Protein AF-A0A7W0UU82-F1 (afdb_monomer_lite)

Radius of gyration: 19.71 Å; chains: 1; bounding box: 52×25×55 Å

pLDDT: mean 92.22, std 6.66, range [54.53, 97.75]

Secondary structure (DSSP, 8-state):
--HHHHHHHHHHHHHHHHHHHHHTTSPPP-----S-----HHHHHHHTB--TTS-HHHHHHHHHHT--TTS--SEEEETTEEEE---HHHHHHHHHHHHHTTS--

Sequence (105 aa):
LSLDIVSQERLLALFGDVVDLAATGEPLPRIHQGEGRYVTREEFEGLRRVRSGDPPELTERRMRAFWYPPHDGATIEVAGRSLTLVDRRLLEQAAAANRDAGIFP

Structure (mmCIF, N/CA/C/O backbone):
data_AF-A0A7W0UU82-F1
#
_entry.id   AF-A0A7W0UU82-F1
#
loop_
_atom_site.group_PDB
_atom_site.id
_atom_site.type_symbol
_atom_site.label_atom_id
_atom_site.label_alt_id
_atom_site.label_comp_id
_atom_site.label_asym_id
_atom_site.label_entity_id
_atom_site.label_seq_id
_atom_site.pdbx_PDB_ins_code
_atom_site.Cartn_x
_atom_site.Cartn_y
_atom_site.Cartn_z
_atom_site.occupancy
_atom_site.B_iso_or_equiv
_atom_site.auth_seq_id
_atom_site.auth_comp_id
_atom_site.auth_asym_id
_atom_site.auth_atom_id
_atom_site.pdbx_PDB_model_num
ATOM 1 N N . LEU A 1 1 ? -11.714 3.317 -8.025 1.00 57.88 1 LEU A N 1
ATOM 2 C CA . LEU A 1 1 ? -10.869 2.111 -8.179 1.00 57.88 1 LEU A CA 1
ATOM 3 C C . LEU A 1 1 ? -9.703 2.181 -7.201 1.00 57.88 1 LEU A C 1
ATOM 5 O O . LEU A 1 1 ? -9.304 3.291 -6.857 1.00 57.88 1 LEU A O 1
ATOM 9 N N . SER A 1 2 ? -9.211 1.035 -6.715 1.00 78.50 2 SER A N 1
ATOM 10 C CA . SER A 1 2 ? -8.034 0.989 -5.837 1.00 78.50 2 SER A CA 1
ATOM 11 C C . SER A 1 2 ? -6.790 1.482 -6.583 1.00 78.50 2 SER A C 1
ATOM 13 O O . SER A 1 2 ? -6.704 1.366 -7.807 1.00 78.50 2 SER A O 1
ATOM 15 N N . LEU A 1 3 ? -5.827 2.048 -5.849 1.00 86.00 3 LEU A N 1
ATOM 16 C CA . LEU A 1 3 ? -4.565 2.508 -6.435 1.00 86.00 3 LEU A CA 1
ATOM 17 C C . LEU A 1 3 ? -3.805 1.360 -7.115 1.00 86.00 3 LEU A C 1
ATOM 19 O O . LEU A 1 3 ? -3.229 1.576 -8.173 1.00 86.00 3 LEU A O 1
ATOM 23 N N . ASP A 1 4 ? -3.857 0.161 -6.530 1.00 87.31 4 ASP A N 1
ATOM 24 C CA . ASP A 1 4 ? -3.249 -1.059 -7.067 1.00 87.31 4 ASP A CA 1
ATOM 25 C C . ASP A 1 4 ? -3.718 -1.332 -8.504 1.00 87.31 4 ASP A C 1
ATOM 27 O O . ASP A 1 4 ? -2.903 -1.290 -9.422 1.00 87.31 4 ASP A O 1
ATOM 31 N N . ILE A 1 5 ? -5.033 -1.444 -8.733 1.00 85.75 5 ILE A N 1
ATOM 32 C CA . ILE A 1 5 ? -5.601 -1.714 -10.067 1.00 85.75 5 ILE A CA 1
ATOM 33 C C . ILE A 1 5 ? -5.173 -0.646 -11.082 1.00 85.75 5 ILE A C 1
ATOM 35 O O . ILE A 1 5 ? -4.686 -0.970 -12.161 1.00 85.75 5 ILE A O 1
ATOM 39 N N . VAL A 1 6 ? -5.291 0.636 -10.718 1.00 89.44 6 VAL A N 1
ATOM 40 C CA . VAL A 1 6 ? -4.904 1.746 -11.609 1.00 89.44 6 VAL A CA 1
ATOM 41 C C . VAL A 1 6 ? -3.402 1.726 -11.912 1.00 89.44 6 VAL A C 1
ATOM 43 O O . VAL A 1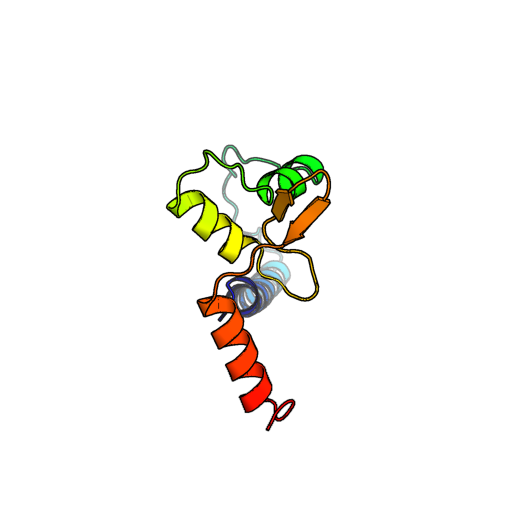 6 ? -2.974 2.100 -13.004 1.00 89.44 6 VAL A O 1
ATOM 46 N N . SER A 1 7 ? -2.580 1.315 -10.946 1.00 93.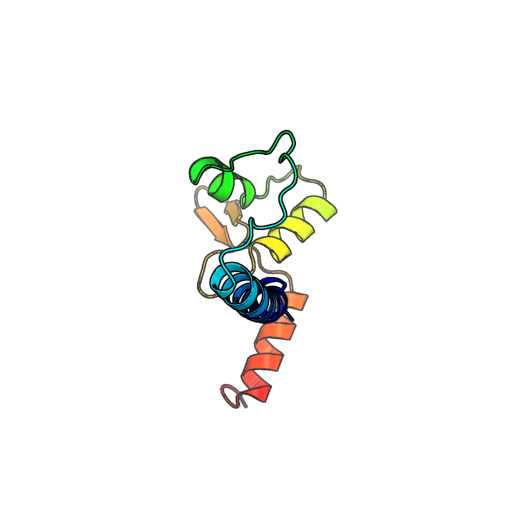88 7 SER A N 1
ATOM 47 C CA . SER A 1 7 ? -1.132 1.237 -11.122 1.00 93.88 7 SER A CA 1
ATOM 48 C C . SER A 1 7 ? -0.706 0.047 -11.981 1.00 93.88 7 SER A C 1
ATOM 50 O O . SER A 1 7 ? 0.221 0.201 -12.771 1.00 93.88 7 SER A O 1
ATOM 52 N N . GLN A 1 8 ? -1.399 -1.093 -11.901 1.00 94.50 8 GLN A N 1
ATOM 53 C CA . GLN A 1 8 ? -1.062 -2.301 -12.661 1.00 94.50 8 GLN A CA 1
ATOM 54 C C . GLN A 1 8 ? -1.119 -2.074 -14.175 1.00 94.50 8 GLN A C 1
ATOM 56 O O . GLN A 1 8 ? -0.187 -2.457 -14.879 1.00 94.50 8 GLN A O 1
ATOM 61 N N . GLU A 1 9 ? -2.146 -1.382 -14.673 1.00 94.19 9 GLU A N 1
ATOM 62 C CA . GLU A 1 9 ? -2.255 -1.046 -16.101 1.00 94.19 9 GLU A CA 1
ATOM 63 C C . GLU A 1 9 ? -1.063 -0.205 -16.580 1.00 94.19 9 GLU A C 1
ATOM 65 O O . GLU A 1 9 ? -0.468 -0.476 -17.623 1.00 94.19 9 GLU A O 1
ATOM 70 N N . ARG A 1 10 ? -0.667 0.795 -15.783 1.00 95.75 10 ARG A N 1
ATOM 71 C CA . ARG A 1 10 ? 0.473 1.668 -16.098 1.00 95.75 10 ARG A CA 1
ATOM 72 C C . ARG A 1 10 ? 1.803 0.929 -16.027 1.00 95.75 10 ARG A C 1
ATOM 74 O O . ARG A 1 10 ? 2.675 1.178 -16.853 1.00 95.75 10 ARG A O 1
ATOM 81 N N . LEU A 1 11 ? 1.962 0.041 -15.046 1.00 96.88 11 LEU A N 1
ATOM 82 C CA . LEU A 1 11 ? 3.161 -0.780 -14.895 1.00 96.88 11 LEU A CA 1
ATOM 83 C C . LEU A 1 11 ? 3.332 -1.734 -16.079 1.00 96.88 11 LEU A C 1
ATOM 85 O O . LEU A 1 11 ? 4.447 -1.878 -16.569 1.00 96.88 11 LEU A O 1
ATOM 89 N N . LEU A 1 12 ? 2.244 -2.339 -16.564 1.00 97.50 12 LEU A N 1
ATOM 90 C CA . LEU A 1 12 ? 2.283 -3.216 -17.733 1.00 97.50 12 LEU A CA 1
ATOM 91 C C . LEU A 1 12 ? 2.665 -2.455 -19.008 1.00 97.50 12 LEU A C 1
ATOM 93 O O . LEU A 1 12 ? 3.512 -2.925 -19.763 1.00 97.50 12 LEU A O 1
ATOM 97 N N . ALA A 1 13 ? 2.074 -1.278 -19.226 1.00 97.12 13 ALA A N 1
ATOM 98 C CA . ALA A 1 13 ? 2.426 -0.432 -20.364 1.00 97.12 13 ALA A CA 1
ATOM 99 C C . ALA A 1 13 ? 3.914 -0.046 -20.327 1.00 97.12 13 ALA A C 1
ATOM 101 O O . ALA A 1 13 ? 4.644 -0.298 -21.282 1.00 97.12 13 ALA A O 1
ATOM 102 N N . LEU A 1 14 ? 4.385 0.457 -19.179 1.00 96.25 14 LEU A N 1
A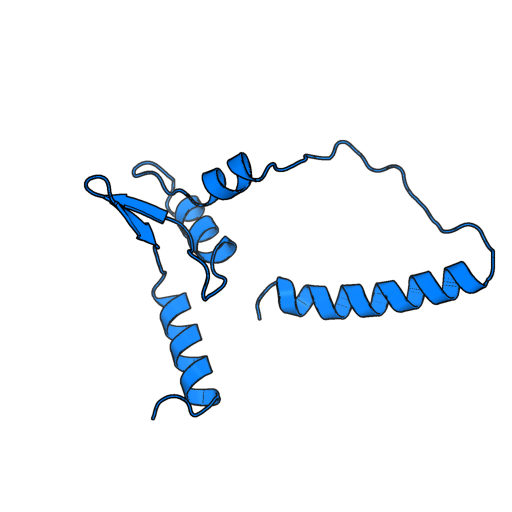TOM 103 C CA . LEU A 1 14 ? 5.785 0.835 -18.994 1.00 96.25 14 LEU A CA 1
ATOM 104 C C . LEU A 1 14 ? 6.739 -0.353 -19.178 1.00 96.25 14 LEU A C 1
ATOM 106 O O . LEU A 1 14 ? 7.833 -0.188 -19.710 1.00 96.25 14 LEU A O 1
ATOM 110 N N . PHE A 1 15 ? 6.346 -1.547 -18.735 1.00 97.19 15 PHE A N 1
ATOM 111 C CA . PHE A 1 15 ? 7.134 -2.756 -18.946 1.00 97.19 15 PHE A CA 1
ATOM 112 C C . PHE A 1 15 ? 7.348 -3.036 -20.439 1.00 97.19 15 PHE A C 1
ATOM 114 O O . PHE A 1 15 ? 8.483 -3.294 -20.833 1.00 97.19 15 PHE A O 1
ATOM 121 N N . GLY A 1 16 ? 6.294 -2.941 -21.257 1.00 97.75 16 GLY A N 1
ATOM 122 C CA . GLY A 1 16 ? 6.394 -3.095 -22.711 1.00 97.75 16 GLY A CA 1
ATOM 123 C C . GLY A 1 16 ? 7.377 -2.098 -23.323 1.00 97.75 16 GLY A C 1
ATOM 124 O O . GLY A 1 16 ? 8.347 -2.509 -23.957 1.00 97.75 16 GLY A O 1
ATOM 125 N N . ASP A 1 17 ? 7.198 -0.811 -23.017 1.00 95.94 17 ASP A N 1
ATOM 126 C CA . ASP A 1 17 ? 8.063 0.266 -23.516 1.00 95.94 17 ASP A CA 1
ATOM 127 C C . ASP A 1 17 ? 9.545 0.032 -23.166 1.00 95.94 17 ASP A C 1
ATOM 129 O O . ASP A 1 17 ? 10.445 0.250 -23.981 1.00 95.94 17 ASP A O 1
ATOM 133 N N . VAL A 1 18 ? 9.820 -0.426 -21.939 1.00 95.81 18 VAL A N 1
ATOM 134 C CA . VAL A 1 18 ? 11.187 -0.686 -21.467 1.00 95.81 18 VAL A CA 1
ATOM 135 C C . VAL A 1 18 ? 11.792 -1.923 -22.129 1.00 95.81 18 VAL A C 1
ATOM 137 O O . VAL A 1 18 ? 12.985 -1.912 -22.436 1.00 95.81 18 VAL A O 1
ATOM 140 N N . VAL A 1 19 ? 11.007 -2.980 -22.358 1.00 97.31 19 VAL A N 1
ATOM 141 C CA . VAL A 1 19 ? 11.473 -4.186 -23.061 1.00 97.31 19 VAL A CA 1
ATOM 142 C C . VAL A 1 19 ? 11.820 -3.864 -24.511 1.00 97.31 19 VAL A C 1
ATOM 144 O O . VAL A 1 19 ? 12.897 -4.251 -24.966 1.00 97.31 19 VAL A O 1
ATOM 147 N N . ASP A 1 20 ? 10.970 -3.107 -25.205 1.00 97.19 20 ASP A N 1
ATOM 148 C CA . ASP A 1 20 ? 11.220 -2.682 -26.584 1.00 97.19 20 ASP A CA 1
ATOM 149 C C . ASP A 1 20 ? 12.481 -1.818 -26.677 1.00 97.19 20 ASP A C 1
ATOM 151 O O . ASP A 1 20 ? 13.327 -2.031 -27.549 1.00 97.19 20 ASP A O 1
ATOM 155 N N . LEU A 1 21 ? 12.671 -0.892 -25.730 1.00 96.25 21 LEU A N 1
ATOM 156 C CA . LEU A 1 21 ? 13.881 -0.077 -25.675 1.00 96.25 21 LEU A CA 1
ATOM 157 C C . LEU A 1 21 ? 15.126 -0.928 -25.388 1.00 96.25 21 LEU A C 1
ATOM 159 O O . LEU A 1 21 ? 16.157 -0.749 -26.035 1.00 96.25 21 LEU A O 1
ATOM 163 N N . ALA A 1 22 ? 15.041 -1.881 -24.460 1.00 96.56 22 ALA A N 1
ATOM 164 C CA . ALA A 1 22 ? 16.148 -2.778 -24.140 1.00 96.56 22 ALA A CA 1
ATOM 165 C C . ALA A 1 22 ? 16.534 -3.675 -25.328 1.00 96.56 22 ALA A C 1
ATOM 167 O O . ALA A 1 22 ? 17.717 -3.954 -25.527 1.00 96.56 22 ALA A O 1
ATOM 168 N N . ALA A 1 23 ? 15.561 -4.087 -26.146 1.00 97.50 23 ALA A N 1
ATOM 169 C CA . ALA A 1 23 ? 15.788 -4.907 -27.334 1.00 97.50 23 ALA A CA 1
ATOM 170 C C . ALA A 1 23 ? 16.615 -4.195 -28.419 1.00 97.50 23 ALA A C 1
ATOM 172 O O . ALA A 1 23 ? 17.215 -4.862 -29.262 1.00 97.50 23 ALA A O 1
ATOM 173 N N . THR A 1 24 ? 16.702 -2.861 -28.385 1.00 97.19 24 THR A N 1
ATOM 174 C CA . THR A 1 24 ? 17.564 -2.095 -29.302 1.00 97.19 24 THR A CA 1
ATOM 175 C C . THR A 1 24 ? 19.057 -2.275 -29.008 1.00 97.19 24 THR A C 1
ATOM 177 O O . THR A 1 24 ? 19.885 -2.023 -29.879 1.00 97.19 24 THR A O 1
ATOM 180 N N . GLY A 1 25 ? 19.413 -2.713 -27.793 1.00 95.88 25 GLY A N 1
ATOM 181 C CA . GLY A 1 25 ? 20.796 -2.792 -27.316 1.00 95.88 25 GLY A CA 1
ATOM 182 C C . GLY A 1 25 ? 21.386 -1.450 -26.866 1.00 95.88 25 GLY A C 1
ATOM 183 O O . GLY A 1 25 ? 22.511 -1.427 -26.364 1.00 95.88 25 GLY A O 1
ATOM 184 N N . GLU A 1 26 ? 20.640 -0.349 -26.997 1.00 95.25 26 GLU A N 1
ATOM 185 C CA . GLU A 1 26 ? 21.062 0.968 -26.527 1.00 95.25 26 GLU A CA 1
ATOM 186 C C . GLU A 1 26 ? 20.984 1.079 -24.990 1.00 95.25 26 GLU A C 1
ATOM 188 O O . GLU A 1 26 ? 20.148 0.437 -24.340 1.00 95.25 26 GLU A O 1
ATOM 193 N N . PRO A 1 27 ? 21.830 1.910 -24.356 1.00 94.38 27 PRO A N 1
ATOM 194 C CA . PRO A 1 27 ? 21.764 2.142 -22.919 1.00 94.38 27 PRO A CA 1
ATOM 195 C C . PRO A 1 27 ? 20.414 2.726 -22.474 1.00 94.38 27 PRO A C 1
ATOM 197 O O . PRO A 1 27 ? 19.991 3.782 -22.939 1.00 94.38 27 PRO A O 1
ATOM 200 N N . LEU A 1 28 ? 19.777 2.091 -21.484 1.00 94.44 28 LEU A N 1
ATOM 201 C CA . LEU A 1 28 ? 18.523 2.594 -20.916 1.00 94.44 28 LEU A CA 1
ATOM 202 C C . LEU A 1 28 ? 18.713 3.943 -20.189 1.00 94.44 28 LEU A C 1
ATOM 204 O O . LEU A 1 28 ? 19.675 4.088 -19.411 1.00 94.44 28 LEU A O 1
ATOM 208 N N . PRO A 1 29 ? 17.778 4.902 -20.366 1.00 92.06 29 PRO A N 1
ATOM 209 C CA . PRO A 1 29 ? 17.792 6.172 -19.657 1.00 92.06 29 PRO A CA 1
ATOM 210 C C . PRO A 1 29 ? 17.623 5.928 -18.158 1.00 92.06 29 PRO A C 1
ATOM 212 O O . PRO A 1 29 ? 16.759 5.170 -17.718 1.00 92.06 29 PRO A O 1
ATOM 215 N N . ARG A 1 30 ? 18.466 6.575 -17.354 1.00 92.44 30 ARG A N 1
ATOM 216 C CA . ARG A 1 30 ? 18.469 6.425 -15.898 1.00 92.44 30 ARG A CA 1
ATOM 217 C C . ARG A 1 30 ? 18.779 7.751 -15.224 1.00 92.44 30 ARG A C 1
ATOM 219 O O . ARG A 1 30 ? 19.571 8.540 -15.732 1.00 92.44 30 ARG A O 1
ATOM 226 N N . ILE A 1 31 ? 18.196 7.948 -14.050 1.00 94.00 31 ILE A N 1
ATOM 227 C CA . ILE A 1 31 ? 18.520 9.050 -13.145 1.00 94.00 31 ILE A CA 1
ATOM 228 C C . ILE A 1 31 ? 18.953 8.473 -11.801 1.00 94.00 31 ILE A C 1
ATOM 230 O O . ILE A 1 31 ? 18.531 7.379 -11.421 1.00 94.00 31 ILE A O 1
ATOM 234 N N . HIS A 1 32 ? 19.808 9.199 -11.086 1.00 93.19 32 HIS A N 1
ATOM 235 C CA . HIS A 1 32 ? 20.197 8.817 -9.734 1.00 93.19 32 HIS A CA 1
ATOM 236 C C . HIS A 1 32 ? 18.960 8.829 -8.822 1.00 93.19 32 HIS A C 1
ATOM 238 O O . HIS A 1 32 ? 18.246 9.832 -8.766 1.00 93.19 32 HIS A O 1
ATOM 244 N N . GLN A 1 33 ? 18.700 7.731 -8.107 1.00 90.38 33 GLN A N 1
ATOM 245 C CA . GLN A 1 33 ? 17.651 7.717 -7.086 1.00 90.38 33 GLN A CA 1
ATOM 246 C C . GLN A 1 33 ? 18.149 8.477 -5.852 1.00 90.38 33 GLN A C 1
ATOM 248 O O . GLN A 1 33 ? 19.261 8.238 -5.392 1.00 90.38 33 GLN A O 1
ATOM 253 N N . GLY A 1 34 ? 17.362 9.427 -5.345 1.00 92.38 34 GLY A N 1
ATOM 254 C CA . GLY A 1 34 ? 17.691 10.160 -4.118 1.00 92.38 34 GLY A CA 1
ATOM 255 C C . GLY A 1 34 ? 17.627 9.279 -2.867 1.00 92.38 34 GLY A C 1
ATOM 256 O O . GLY A 1 34 ? 17.551 8.054 -2.950 1.00 92.38 34 GLY A O 1
ATOM 257 N N . GLU A 1 35 ? 17.616 9.904 -1.691 1.00 92.06 35 GLU A N 1
ATOM 258 C CA . GLU A 1 35 ? 17.402 9.169 -0.443 1.00 92.06 35 GLU A CA 1
ATOM 259 C C . GLU A 1 35 ? 16.011 8.522 -0.444 1.00 92.06 35 GLU A C 1
ATOM 261 O O . GLU A 1 35 ? 14.976 9.189 -0.398 1.00 92.06 35 GLU A O 1
ATOM 266 N N . GLY A 1 36 ? 15.994 7.196 -0.552 1.00 89.88 36 GLY A N 1
ATOM 267 C CA . GLY A 1 36 ? 14.803 6.379 -0.379 1.00 89.88 36 GLY A CA 1
ATOM 268 C C . GLY A 1 36 ? 14.662 5.910 1.064 1.00 89.88 36 GLY A C 1
ATOM 269 O O . GLY A 1 36 ? 15.600 5.966 1.859 1.00 89.88 36 GLY A O 1
ATOM 270 N N . ARG A 1 37 ? 13.485 5.381 1.399 1.00 93.81 37 ARG A N 1
ATOM 271 C CA . ARG A 1 37 ? 13.254 4.710 2.680 1.00 93.81 37 ARG A CA 1
ATOM 272 C C . ARG A 1 37 ? 12.782 3.289 2.439 1.00 93.81 37 ARG A C 1
ATOM 274 O O . ARG A 1 37 ? 11.758 3.079 1.793 1.00 93.81 37 ARG A O 1
ATOM 281 N N . TYR A 1 38 ? 13.502 2.328 3.001 1.00 93.31 38 TYR A N 1
ATOM 282 C CA . TYR A 1 38 ? 13.026 0.956 3.087 1.00 93.31 38 TYR A CA 1
ATOM 283 C C . TYR A 1 38 ? 11.997 0.834 4.216 1.00 93.31 38 TYR A C 1
ATOM 285 O O . TYR A 1 38 ? 12.183 1.414 5.284 1.00 93.31 38 TYR A O 1
ATOM 293 N N . VAL A 1 39 ? 10.912 0.097 3.972 1.00 94.81 39 VAL A N 1
ATOM 294 C CA . VAL A 1 39 ? 9.900 -0.219 4.987 1.00 94.81 39 VAL A CA 1
ATOM 295 C C . VAL A 1 39 ? 9.956 -1.713 5.245 1.00 94.81 39 VAL A C 1
ATOM 297 O O . VAL A 1 39 ? 9.617 -2.516 4.379 1.00 94.81 39 VAL A O 1
ATOM 300 N N . THR A 1 40 ? 10.409 -2.087 6.434 1.00 97.38 40 THR A N 1
ATOM 301 C CA . THR A 1 40 ? 10.433 -3.479 6.879 1.00 97.38 40 THR A CA 1
ATOM 302 C C . THR A 1 40 ? 9.016 -4.011 7.079 1.00 97.38 40 THR A C 1
ATOM 304 O O . THR A 1 40 ? 8.052 -3.261 7.253 1.00 97.38 40 THR A O 1
ATOM 307 N N . ARG A 1 41 ? 8.886 -5.340 7.124 1.00 94.38 41 ARG A N 1
ATOM 308 C CA . ARG A 1 41 ? 7.614 -5.991 7.452 1.00 94.38 41 ARG A CA 1
ATOM 309 C C . ARG A 1 41 ? 7.079 -5.559 8.819 1.00 94.38 41 ARG A C 1
ATOM 311 O O . ARG A 1 41 ? 5.888 -5.311 8.952 1.00 94.38 41 ARG A O 1
ATOM 318 N N . GLU A 1 42 ? 7.947 -5.467 9.823 1.00 95.88 42 GLU A N 1
ATOM 319 C CA . GLU A 1 42 ? 7.554 -5.058 11.174 1.00 95.88 42 GLU A CA 1
ATOM 320 C C . GLU A 1 42 ? 7.025 -3.619 11.198 1.00 95.88 42 GLU A C 1
ATOM 322 O O . GLU A 1 42 ? 5.973 -3.359 11.785 1.00 95.88 42 GLU A O 1
ATOM 327 N N . GLU A 1 43 ? 7.698 -2.697 10.503 1.00 96.19 43 GLU A N 1
ATOM 328 C CA . GLU A 1 43 ? 7.208 -1.327 10.348 1.00 96.19 43 GLU A CA 1
ATOM 329 C C . GLU A 1 43 ? 5.869 -1.293 9.612 1.00 96.19 43 GLU A C 1
ATOM 331 O O . GLU A 1 43 ? 4.959 -0.596 10.053 1.00 96.19 43 GLU A O 1
ATOM 336 N N . PHE A 1 44 ? 5.726 -2.054 8.523 1.00 94.25 44 PHE A N 1
ATOM 337 C CA . PHE A 1 44 ? 4.486 -2.123 7.751 1.00 94.25 44 PHE A CA 1
ATOM 338 C C . PHE A 1 44 ? 3.299 -2.587 8.605 1.00 94.25 44 PHE A C 1
ATOM 340 O O . PHE A 1 44 ? 2.272 -1.910 8.645 1.00 94.25 44 PHE A O 1
ATOM 347 N N . GLU A 1 45 ? 3.454 -3.678 9.358 1.00 92.44 45 GLU A N 1
ATOM 348 C CA . GLU A 1 45 ? 2.422 -4.141 10.296 1.00 92.44 45 GLU A CA 1
ATOM 349 C C . GLU A 1 45 ? 2.173 -3.119 11.414 1.00 92.44 45 GLU A C 1
ATOM 351 O O . GLU A 1 45 ? 1.046 -2.940 11.873 1.00 92.44 45 GLU A O 1
ATOM 356 N N . GLY A 1 46 ? 3.209 -2.395 11.843 1.00 94.75 46 GLY A N 1
ATOM 357 C CA . GLY A 1 46 ? 3.079 -1.302 12.801 1.00 94.75 46 GLY A CA 1
ATOM 358 C C . GLY A 1 46 ? 2.249 -0.127 12.284 1.00 94.75 46 GLY A C 1
ATOM 359 O O . GLY A 1 46 ? 1.489 0.460 13.055 1.00 94.75 46 GLY A O 1
ATOM 360 N N . LEU A 1 47 ? 2.348 0.192 10.992 1.00 95.12 47 LEU A N 1
ATOM 361 C CA . LEU A 1 47 ? 1.628 1.298 10.353 1.00 95.12 47 LEU A CA 1
ATOM 362 C C . LEU A 1 47 ? 0.108 1.090 10.313 1.00 95.12 47 LEU A C 1
ATOM 364 O O . LEU A 1 47 ? -0.630 2.077 10.253 1.00 95.12 47 LEU A O 1
ATOM 368 N N . ARG A 1 48 ? -0.365 -0.162 10.368 1.00 95.12 48 ARG A N 1
ATOM 369 C CA . ARG A 1 48 ? -1.801 -0.481 10.369 1.00 95.12 48 ARG A CA 1
ATOM 370 C C . ARG A 1 48 ?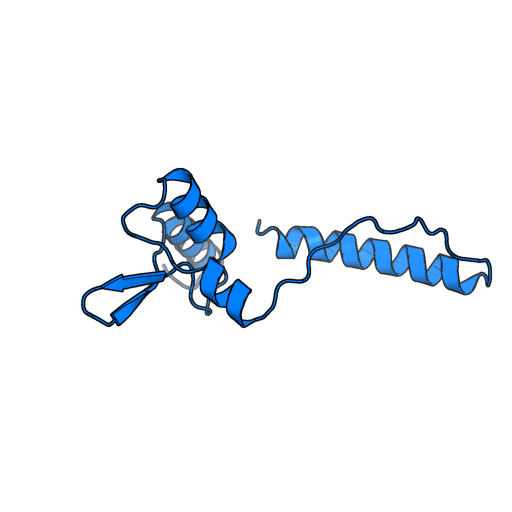 -2.473 -0.184 11.714 1.00 95.12 48 ARG A C 1
ATOM 372 O O . ARG A 1 48 ? -3.688 -0.003 11.764 1.00 95.12 48 ARG A O 1
ATOM 379 N N . ARG A 1 49 ? -1.699 -0.137 12.805 1.00 96.31 49 ARG A N 1
ATOM 380 C CA . ARG A 1 49 ? -2.226 0.034 14.164 1.00 96.31 49 ARG A CA 1
ATOM 381 C C . ARG A 1 49 ? -2.680 1.478 14.384 1.00 96.31 49 ARG A C 1
ATOM 383 O O . ARG A 1 49 ? -1.905 2.422 14.223 1.00 96.31 49 ARG A O 1
ATOM 390 N N . VAL A 1 50 ? -3.933 1.623 14.786 1.00 96.69 50 VAL A N 1
ATOM 391 C CA . VAL A 1 50 ? -4.581 2.863 15.207 1.00 96.69 50 VAL A CA 1
ATOM 392 C C . VAL A 1 50 ? -4.474 2.979 16.720 1.00 96.69 50 VAL A C 1
ATOM 394 O O . VAL A 1 50 ? -4.726 2.020 17.454 1.00 96.69 50 VAL A O 1
ATOM 397 N N . ARG A 1 51 ? -4.091 4.164 17.191 1.00 94.69 51 ARG A N 1
ATOM 398 C CA . ARG A 1 51 ? -3.983 4.484 18.617 1.00 94.69 51 ARG A CA 1
ATOM 399 C C . ARG A 1 51 ? -5.116 5.419 19.019 1.00 94.69 51 ARG A C 1
ATOM 401 O O . ARG A 1 51 ? -5.497 6.291 18.249 1.00 94.69 51 ARG A O 1
ATOM 408 N N . SER A 1 52 ? -5.593 5.314 20.258 1.00 88.06 52 SER A N 1
ATOM 409 C CA . SER A 1 52 ? -6.703 6.138 20.768 1.00 88.06 52 SER A CA 1
ATOM 410 C C . SER A 1 52 ? -6.441 7.653 20.759 1.00 88.06 52 SER A C 1
ATOM 412 O O . SER A 1 52 ? -7.378 8.421 20.934 1.00 88.06 52 SER A O 1
ATOM 414 N N . GLY A 1 53 ? -5.188 8.085 20.580 1.00 92.25 53 GLY A N 1
ATOM 415 C CA . GLY A 1 53 ? -4.802 9.494 20.448 1.00 92.25 53 GLY A CA 1
ATOM 416 C C . GLY A 1 53 ? -4.402 9.917 19.032 1.00 92.25 53 GLY A C 1
ATOM 417 O O . GLY A 1 53 ? -3.923 11.036 18.863 1.00 92.25 53 GLY A O 1
ATOM 418 N N . ASP A 1 54 ? -4.537 9.044 18.029 1.00 95.38 54 ASP A N 1
ATOM 419 C CA . ASP A 1 54 ? -4.235 9.411 16.646 1.00 95.38 54 ASP A CA 1
ATOM 420 C C . ASP A 1 54 ? -5.246 10.460 16.141 1.00 95.38 54 ASP A C 1
ATOM 422 O O . ASP A 1 54 ? -6.443 10.347 16.426 1.00 95.38 54 ASP A O 1
ATOM 426 N N . PRO A 1 55 ? -4.808 11.456 15.347 1.00 96.88 55 PRO A N 1
ATOM 427 C CA . PRO A 1 55 ? -5.728 12.379 14.695 1.00 96.88 55 PRO A CA 1
ATOM 428 C C . PRO A 1 55 ? -6.755 11.633 13.824 1.00 96.88 55 PRO A C 1
ATOM 430 O O . PRO A 1 55 ? -6.399 10.623 13.194 1.00 96.88 55 PRO A O 1
ATOM 433 N N . PRO A 1 56 ? -8.004 12.121 13.724 1.00 94.25 56 PRO A N 1
ATOM 434 C CA . PRO A 1 56 ? -9.033 11.499 12.890 1.00 94.25 56 PRO A CA 1
ATOM 435 C C . PRO A 1 56 ? -8.572 11.267 11.446 1.00 94.25 56 PRO A C 1
ATOM 437 O O . PRO A 1 56 ? -8.743 10.178 10.900 1.00 94.25 56 PRO A O 1
ATOM 440 N N . GLU A 1 57 ? -7.871 12.235 10.856 1.00 95.88 57 GLU A N 1
ATOM 441 C CA . GLU A 1 57 ? -7.386 12.182 9.474 1.00 95.88 57 GLU A CA 1
ATOM 442 C C . GLU A 1 57 ? -6.343 11.073 9.279 1.00 95.88 57 GLU A C 1
ATOM 444 O O . GLU A 1 57 ? -6.271 10.432 8.224 1.00 95.88 57 GLU A O 1
ATOM 449 N N . LEU A 1 58 ? -5.527 10.824 10.308 1.00 96.12 58 LEU A N 1
ATOM 450 C CA . LEU A 1 58 ? -4.533 9.758 10.304 1.00 96.12 58 LEU A CA 1
ATOM 451 C C . LEU A 1 58 ? -5.206 8.385 10.372 1.00 96.12 58 LEU A C 1
ATOM 453 O O . LEU A 1 58 ? -4.824 7.480 9.625 1.00 96.12 58 LEU A O 1
ATOM 457 N N . THR A 1 59 ? -6.221 8.255 11.225 1.00 95.12 59 THR A N 1
ATOM 458 C CA . THR A 1 59 ? -7.033 7.041 11.367 1.00 95.12 59 THR A CA 1
ATOM 459 C C . THR A 1 59 ? -7.753 6.716 10.063 1.00 95.12 59 THR A C 1
ATOM 461 O O . THR A 1 59 ? -7.630 5.606 9.546 1.00 95.12 59 THR A O 1
ATOM 464 N N . GLU A 1 60 ? -8.411 7.701 9.452 1.00 93.81 60 GLU A N 1
ATOM 465 C CA . GLU A 1 60 ? -9.047 7.546 8.144 1.00 93.81 60 GLU A CA 1
ATOM 466 C C . GLU A 1 60 ? -8.060 7.126 7.053 1.00 93.81 60 GLU A C 1
ATOM 468 O O . GLU A 1 60 ? -8.349 6.244 6.237 1.00 93.81 60 GLU A O 1
ATOM 473 N N . ARG A 1 61 ? -6.870 7.739 7.030 1.00 94.25 61 ARG A N 1
ATOM 474 C CA . ARG A 1 61 ? -5.824 7.376 6.072 1.00 94.25 61 ARG A CA 1
ATOM 475 C C . ARG A 1 61 ? -5.387 5.924 6.251 1.00 94.25 61 ARG A C 1
ATOM 477 O O . ARG A 1 61 ? -5.192 5.252 5.243 1.00 94.25 61 ARG A O 1
ATOM 484 N N . ARG A 1 62 ? -5.262 5.433 7.490 1.00 95.50 62 ARG A N 1
ATOM 485 C CA . ARG A 1 62 ? -4.949 4.018 7.768 1.00 95.50 62 ARG A CA 1
ATOM 486 C C . ARG A 1 62 ? -6.064 3.105 7.290 1.00 95.50 62 ARG A C 1
ATOM 488 O O . ARG A 1 62 ? -5.776 2.173 6.550 1.00 95.50 62 ARG A O 1
ATOM 495 N N . MET A 1 63 ? -7.316 3.401 7.645 1.00 94.94 63 MET A N 1
ATOM 496 C CA . MET A 1 63 ? -8.464 2.590 7.228 1.00 94.94 63 MET A CA 1
ATOM 497 C C . MET A 1 63 ? -8.510 2.424 5.707 1.00 94.94 63 MET A C 1
ATOM 499 O O . MET A 1 63 ? -8.695 1.313 5.230 1.00 94.94 63 MET A O 1
ATOM 503 N N . ARG A 1 64 ? -8.262 3.494 4.937 1.00 92.75 64 ARG A N 1
ATOM 504 C CA . ARG A 1 64 ? -8.206 3.411 3.467 1.00 92.75 64 ARG A CA 1
ATOM 505 C C . ARG A 1 64 ? -6.958 2.704 2.941 1.00 92.75 64 ARG A C 1
ATOM 507 O O . ARG A 1 64 ? -7.067 1.923 2.005 1.00 92.75 64 ARG A O 1
ATOM 514 N N . ALA A 1 65 ? -5.779 3.003 3.489 1.00 93.31 65 ALA A N 1
ATOM 515 C CA . ALA A 1 65 ? -4.513 2.470 2.981 1.00 93.31 65 ALA A CA 1
ATOM 516 C C . ALA A 1 65 ? -4.373 0.959 3.200 1.00 93.31 65 ALA A C 1
ATOM 518 O O . ALA A 1 65 ? -3.775 0.283 2.372 1.00 93.31 65 ALA A O 1
ATOM 519 N N . PHE A 1 66 ? -4.938 0.442 4.292 1.00 94.44 66 PHE A N 1
ATOM 520 C CA . PHE A 1 66 ? -4.909 -0.980 4.629 1.00 94.44 66 PHE A CA 1
ATOM 521 C C . PHE A 1 66 ? -6.190 -1.718 4.201 1.00 94.44 66 PHE A C 1
ATOM 523 O O . PHE A 1 66 ? -6.379 -2.874 4.552 1.00 94.44 66 PHE A O 1
ATOM 530 N N . TRP A 1 67 ? -7.083 -1.093 3.426 1.00 92.88 67 TRP A N 1
ATOM 531 C CA . TRP A 1 67 ? -8.275 -1.770 2.912 1.00 92.88 67 TRP A CA 1
ATOM 532 C C . TRP A 1 67 ? -7.945 -2.628 1.686 1.00 92.88 67 TRP A C 1
ATOM 534 O O . TRP A 1 67 ? -7.965 -2.146 0.551 1.00 92.88 67 TRP A O 1
ATOM 544 N N . TYR A 1 68 ? -7.657 -3.910 1.918 1.00 90.00 68 TYR A N 1
ATOM 545 C CA . TYR A 1 68 ? -7.443 -4.898 0.857 1.00 90.00 68 TYR A CA 1
ATOM 546 C C . TYR A 1 68 ? -7.982 -6.287 1.264 1.00 90.00 68 TYR A C 1
ATOM 548 O O . TYR A 1 68 ? -7.210 -7.169 1.647 1.00 90.00 68 TYR A O 1
ATOM 556 N N . PRO A 1 69 ? -9.315 -6.496 1.241 1.00 88.12 69 PRO A N 1
ATOM 557 C CA . PRO A 1 69 ? -9.916 -7.783 1.595 1.00 88.12 69 PRO A CA 1
ATOM 558 C C . PRO A 1 69 ? -9.360 -8.949 0.751 1.00 88.12 69 PRO A C 1
ATOM 560 O O . PRO A 1 69 ? -9.095 -8.754 -0.436 1.00 88.12 69 PRO A O 1
ATOM 563 N N . PRO A 1 70 ? -9.204 -10.162 1.321 1.00 89.00 70 PRO A N 1
ATOM 564 C CA . PRO A 1 70 ? -9.679 -10.598 2.639 1.00 89.00 70 PRO A CA 1
ATOM 565 C C . PRO A 1 70 ? -8.700 -10.310 3.789 1.00 89.00 70 PRO A C 1
ATOM 567 O O . PRO A 1 70 ? -8.908 -10.799 4.897 1.00 89.00 70 PRO A O 1
ATOM 570 N N . HIS A 1 71 ? -7.617 -9.574 3.536 1.00 90.00 71 HIS A N 1
ATOM 571 C CA . HIS A 1 71 ? -6.606 -9.296 4.549 1.00 90.00 71 HIS A CA 1
ATOM 572 C C . HIS A 1 71 ? -7.117 -8.307 5.599 1.00 90.00 71 HIS A C 1
ATOM 574 O O . HIS A 1 71 ? -7.995 -7.481 5.333 1.00 90.00 71 HIS A O 1
ATOM 580 N N . ASP A 1 72 ? -6.539 -8.391 6.797 1.00 91.25 72 ASP A N 1
ATOM 581 C CA . ASP A 1 72 ? -6.824 -7.433 7.856 1.00 91.25 72 ASP A CA 1
ATOM 582 C C . ASP A 1 72 ? -6.487 -6.007 7.418 1.00 91.25 72 ASP A C 1
ATOM 584 O O . ASP A 1 72 ? -5.458 -5.752 6.789 1.00 91.25 72 ASP A O 1
ATOM 588 N N . GLY A 1 73 ? -7.346 -5.075 7.825 1.00 94.56 73 GLY A N 1
ATOM 589 C CA . GLY A 1 73 ? -7.147 -3.654 7.601 1.00 94.56 73 GLY A CA 1
ATOM 590 C C . GLY A 1 73 ? -6.413 -2.952 8.737 1.00 94.56 73 GLY A C 1
ATOM 591 O O . GLY A 1 73 ? -5.623 -3.537 9.484 1.00 94.56 73 GLY A O 1
ATOM 592 N N . ALA A 1 74 ? -6.704 -1.659 8.882 1.00 96.69 74 ALA A N 1
ATOM 593 C CA . ALA A 1 74 ? -6.271 -0.904 10.048 1.00 96.69 74 ALA A CA 1
ATOM 594 C C . ALA A 1 74 ? -6.828 -1.554 11.321 1.00 96.69 74 ALA A C 1
ATOM 596 O O . ALA A 1 74 ? -7.991 -1.952 11.339 1.00 96.69 74 ALA A O 1
ATOM 597 N N . THR A 1 75 ? -6.027 -1.658 12.380 1.00 96.94 75 THR A N 1
ATOM 598 C CA . THR A 1 75 ? -6.441 -2.340 13.613 1.00 96.94 75 THR A CA 1
ATOM 599 C C . THR A 1 75 ? -6.411 -1.458 14.838 1.00 96.94 75 THR A C 1
ATOM 601 O O . THR A 1 75 ? -5.611 -0.535 14.931 1.00 96.94 75 THR A O 1
ATOM 604 N N . ILE A 1 76 ? -7.250 -1.790 15.812 1.00 96.38 76 ILE A N 1
ATOM 605 C CA . ILE A 1 76 ? -7.230 -1.221 17.156 1.00 96.38 76 ILE A CA 1
ATOM 606 C C . ILE A 1 76 ? -7.173 -2.342 18.194 1.00 96.38 76 ILE A C 1
ATOM 608 O O . ILE A 1 76 ? -7.793 -3.390 18.021 1.00 96.38 76 ILE A O 1
ATOM 612 N N . GLU A 1 77 ? -6.436 -2.118 19.278 1.00 95.62 77 GLU A N 1
ATOM 613 C CA . GLU A 1 77 ? -6.417 -3.025 20.426 1.00 95.62 77 GLU A CA 1
ATOM 614 C C . GLU A 1 77 ? -7.536 -2.663 21.403 1.00 95.62 77 GLU A C 1
ATOM 616 O O . GLU A 1 77 ? -7.580 -1.553 21.934 1.00 95.62 77 GLU A O 1
ATOM 621 N N . VAL A 1 78 ? -8.429 -3.615 21.670 1.00 95.00 78 VAL A N 1
ATOM 622 C CA . VAL A 1 78 ? -9.521 -3.470 22.637 1.00 95.00 78 VAL A CA 1
ATOM 623 C C . VAL A 1 78 ? -9.520 -4.687 23.552 1.00 95.00 78 VAL A C 1
ATOM 625 O O . VAL A 1 78 ? -9.709 -5.812 23.097 1.00 95.00 78 VAL A O 1
ATOM 628 N N . ALA A 1 79 ? -9.293 -4.468 24.851 1.00 94.38 79 ALA A N 1
ATOM 629 C CA . ALA A 1 79 ? -9.248 -5.528 25.867 1.00 94.38 79 ALA A CA 1
ATOM 630 C C . ALA A 1 79 ? -8.315 -6.708 25.497 1.00 94.38 79 ALA A C 1
ATOM 632 O O . ALA A 1 79 ? -8.668 -7.872 25.670 1.00 94.38 79 ALA A O 1
ATOM 633 N N . GLY A 1 80 ? -7.129 -6.401 24.955 1.00 94.44 80 GLY A N 1
ATOM 634 C CA . GLY A 1 80 ? -6.129 -7.401 24.553 1.00 94.44 80 GLY A CA 1
ATOM 635 C C . GLY A 1 80 ? -6.460 -8.158 23.263 1.00 94.44 80 GLY A C 1
ATOM 636 O O . GLY A 1 80 ? -5.847 -9.188 22.989 1.00 94.44 80 GLY A O 1
ATOM 637 N N . ARG A 1 81 ? -7.444 -7.685 22.490 1.00 95.88 81 ARG A N 1
ATOM 638 C CA . ARG A 1 81 ? -7.809 -8.238 21.185 1.00 95.88 81 ARG A CA 1
ATOM 639 C C . ARG A 1 81 ? -7.589 -7.196 20.095 1.00 95.88 81 ARG A C 1
ATOM 641 O O . ARG A 1 81 ? -8.133 -6.094 20.182 1.00 95.88 81 ARG A O 1
ATOM 648 N N . SER A 1 82 ? -6.898 -7.599 19.031 1.00 94.25 82 SER A N 1
ATOM 649 C CA . SER A 1 82 ? -6.778 -6.803 17.810 1.00 94.25 82 SER A CA 1
ATOM 650 C C . SER A 1 82 ? -8.059 -6.912 16.991 1.00 94.25 82 SER A C 1
ATOM 652 O O . SER A 1 82 ? -8.473 -8.012 16.621 1.00 94.25 82 SER A O 1
ATOM 654 N N . LEU A 1 83 ? -8.698 -5.778 16.724 1.00 95.44 83 LEU A N 1
ATOM 655 C CA . LEU A 1 83 ? -9.911 -5.683 15.918 1.00 95.44 83 LEU A CA 1
ATOM 656 C C . LEU A 1 83 ? -9.626 -4.871 14.658 1.00 95.44 83 LEU A C 1
ATOM 658 O O . LEU A 1 83 ? -9.030 -3.799 14.740 1.00 95.44 83 LEU A O 1
ATOM 662 N N . THR A 1 84 ? -10.088 -5.354 13.506 1.00 95.12 84 THR A N 1
ATOM 663 C CA . THR A 1 84 ? -10.023 -4.605 12.246 1.00 95.12 84 THR A CA 1
ATOM 664 C C . THR A 1 84 ? -11.104 -3.529 12.217 1.00 95.12 84 THR A C 1
ATOM 666 O O . THR A 1 84 ? -12.286 -3.802 12.425 1.00 95.12 84 THR A O 1
ATOM 669 N N . LEU A 1 85 ? -10.688 -2.297 11.944 1.00 94.44 85 LEU A N 1
ATOM 670 C CA . LEU A 1 85 ? -11.555 -1.150 11.733 1.00 94.44 85 LEU A CA 1
ATOM 671 C C . LEU A 1 85 ? -11.970 -1.083 10.268 1.00 94.44 85 LEU A C 1
ATOM 673 O O . LEU A 1 85 ? -11.130 -1.144 9.368 1.00 94.44 85 LEU A O 1
ATOM 677 N N . VAL A 1 86 ? -13.268 -0.904 10.039 1.00 92.44 86 VAL A N 1
ATOM 678 C CA . VAL A 1 86 ? -13.816 -0.711 8.699 1.00 92.44 86 VAL A CA 1
ATOM 679 C C . VAL A 1 86 ? -14.693 0.529 8.684 1.00 92.44 86 VAL A C 1
ATOM 681 O O . VAL A 1 86 ? -15.649 0.644 9.449 1.00 92.44 86 VAL A O 1
ATOM 684 N N . ASP A 1 87 ? -14.361 1.452 7.787 1.00 91.50 87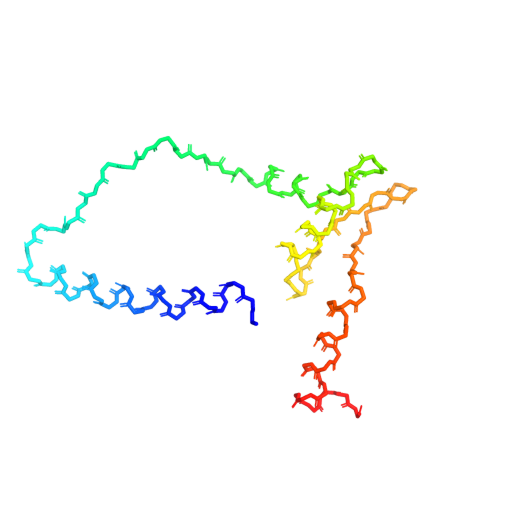 ASP A N 1
ATOM 685 C CA . ASP A 1 87 ? -15.158 2.646 7.541 1.00 91.50 87 ASP A CA 1
ATOM 686 C C . ASP A 1 87 ? -16.486 2.287 6.856 1.00 91.50 87 ASP A C 1
ATOM 688 O O . ASP A 1 87 ? -16.546 1.425 5.971 1.00 91.50 87 ASP A O 1
ATOM 692 N N . ARG A 1 88 ? -17.566 2.981 7.231 1.00 92.94 88 ARG A N 1
ATOM 693 C CA . ARG A 1 88 ? -18.905 2.749 6.673 1.00 92.94 88 ARG A CA 1
ATOM 694 C C . ARG A 1 88 ? -18.933 2.859 5.144 1.00 92.94 88 ARG A C 1
ATOM 696 O O . ARG A 1 88 ? -19.597 2.057 4.494 1.00 92.94 88 ARG A O 1
ATOM 703 N N . ARG A 1 89 ? -18.183 3.799 4.567 1.00 92.00 89 ARG A N 1
ATOM 704 C CA . ARG A 1 89 ? -18.116 4.034 3.117 1.00 92.00 89 ARG A CA 1
ATOM 705 C C . ARG A 1 89 ? -17.437 2.868 2.401 1.00 92.00 89 ARG A C 1
ATOM 707 O O . ARG A 1 89 ? -17.844 2.519 1.298 1.00 92.00 89 ARG A O 1
ATOM 714 N N . LEU A 1 90 ? -16.433 2.245 3.025 1.00 90.25 90 LEU A N 1
ATOM 715 C CA . LEU A 1 90 ? -15.766 1.050 2.489 1.00 90.25 90 LEU A CA 1
ATOM 716 C C . LEU A 1 90 ? -16.714 -0.157 2.485 1.00 90.25 90 LEU A C 1
ATOM 718 O O . LEU A 1 90 ? -16.772 -0.885 1.494 1.00 90.25 90 LEU A O 1
ATOM 722 N N . LEU A 1 91 ? -17.510 -0.331 3.548 1.00 90.75 91 LEU A N 1
ATOM 723 C CA . LEU A 1 91 ? -18.555 -1.363 3.591 1.00 90.75 91 LEU A CA 1
ATOM 724 C C . LEU A 1 91 ? -19.614 -1.150 2.508 1.00 90.75 91 LEU A C 1
ATOM 726 O O . LEU A 1 91 ? -20.015 -2.105 1.849 1.00 90.75 91 LEU A O 1
ATOM 730 N N . GLU A 1 92 ? -20.059 0.088 2.299 1.00 92.88 92 GLU A N 1
ATOM 731 C CA . GLU A 1 92 ? -21.046 0.417 1.264 1.00 92.88 92 GLU A CA 1
ATOM 732 C C . GLU A 1 92 ? -20.514 0.147 -0.147 1.00 92.88 92 GLU A C 1
ATOM 734 O O . GLU A 1 92 ? -21.235 -0.416 -0.972 1.00 92.88 92 GLU A O 1
ATOM 739 N N . GLN A 1 93 ? -19.244 0.471 -0.407 1.00 89.06 93 GLN A N 1
ATOM 740 C CA . GLN A 1 93 ? -18.568 0.145 -1.666 1.00 89.06 93 GLN A CA 1
ATOM 741 C C . GLN A 1 93 ? -18.472 -1.366 -1.886 1.00 89.06 93 GLN A C 1
ATOM 743 O O . GLN A 1 93 ? -18.791 -1.847 -2.971 1.00 89.06 93 GLN A O 1
ATOM 748 N N . ALA A 1 94 ? -18.077 -2.123 -0.859 1.00 88.06 94 ALA A N 1
ATOM 749 C CA . ALA A 1 94 ? -18.023 -3.579 -0.939 1.00 88.06 94 ALA A CA 1
ATOM 750 C C . ALA A 1 94 ? -19.417 -4.182 -1.169 1.00 88.06 94 ALA A C 1
ATOM 752 O O . ALA A 1 94 ? -19.576 -5.084 -1.988 1.00 88.06 94 ALA A O 1
ATOM 753 N N . ALA A 1 95 ? -20.444 -3.673 -0.488 1.00 90.25 95 ALA A N 1
ATOM 754 C CA . ALA A 1 95 ? -21.817 -4.123 -0.675 1.00 90.25 95 ALA A CA 1
ATOM 755 C C . ALA A 1 95 ? -22.332 -3.830 -2.094 1.00 90.25 95 ALA A C 1
ATOM 757 O O . ALA A 1 95 ? -22.981 -4.686 -2.687 1.00 90.25 95 ALA A O 1
ATOM 758 N N . ALA A 1 96 ? -22.028 -2.651 -2.650 1.00 89.44 96 ALA A N 1
ATOM 759 C CA . ALA A 1 96 ? -22.366 -2.310 -4.031 1.00 89.44 96 ALA A CA 1
ATOM 760 C C . ALA A 1 96 ? -21.682 -3.255 -5.026 1.00 89.44 96 ALA A C 1
ATOM 762 O O . ALA A 1 96 ? -22.367 -3.867 -5.834 1.00 89.44 96 ALA A O 1
ATOM 763 N N . ALA A 1 97 ? -20.372 -3.475 -4.880 1.00 86.44 97 ALA A N 1
ATOM 764 C CA . ALA A 1 97 ? -19.628 -4.390 -5.741 1.00 86.44 97 ALA A CA 1
ATOM 765 C C . ALA A 1 97 ? -20.176 -5.829 -5.698 1.00 86.44 97 ALA A C 1
ATOM 767 O O . ALA A 1 97 ? -20.267 -6.484 -6.732 1.00 86.44 97 ALA A O 1
ATOM 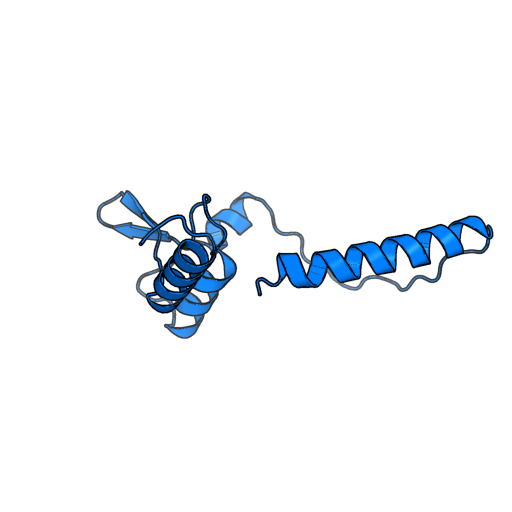768 N N . ASN A 1 98 ? -20.583 -6.321 -4.522 1.00 87.69 98 ASN A N 1
ATOM 769 C CA . ASN A 1 98 ? -21.197 -7.647 -4.418 1.00 87.69 98 ASN A CA 1
ATOM 770 C C . ASN A 1 98 ? -22.581 -7.720 -5.087 1.00 87.69 98 ASN A C 1
ATOM 772 O O . ASN A 1 98 ? -22.906 -8.755 -5.665 1.00 87.69 98 ASN A O 1
ATOM 776 N N . ARG A 1 99 ? -23.391 -6.652 -5.021 1.00 89.56 99 ARG A N 1
ATOM 777 C CA . ARG A 1 99 ? -24.668 -6.580 -5.754 1.00 89.56 99 ARG A CA 1
ATOM 778 C C . ARG A 1 99 ? -24.442 -6.557 -7.262 1.00 89.56 99 ARG A C 1
ATOM 780 O O . ARG A 1 99 ? -25.075 -7.327 -7.973 1.00 89.56 99 ARG A O 1
ATOM 787 N N . ASP A 1 100 ? -23.497 -5.746 -7.734 1.00 89.25 100 ASP A N 1
ATOM 788 C CA . ASP A 1 100 ? -23.148 -5.655 -9.158 1.00 89.25 100 ASP A CA 1
ATOM 789 C C . ASP A 1 100 ? -22.617 -6.995 -9.701 1.00 89.25 100 ASP A C 1
ATOM 791 O O . ASP A 1 100 ? -22.856 -7.347 -10.853 1.00 89.25 100 ASP A O 1
ATOM 795 N N . ALA A 1 101 ? -21.940 -7.775 -8.852 1.00 87.38 101 ALA A N 1
ATOM 796 C CA . ALA A 1 101 ? -21.475 -9.126 -9.158 1.00 87.38 101 ALA A CA 1
ATOM 797 C C . ALA A 1 101 ? -22.552 -10.222 -8.997 1.00 87.38 101 ALA A C 1
ATOM 799 O O . ALA A 1 101 ? -22.264 -11.391 -9.250 1.00 87.38 101 ALA A O 1
ATOM 800 N N . GLY A 1 102 ? -23.770 -9.883 -8.555 1.00 86.94 102 GLY A N 1
ATOM 801 C CA . GLY A 1 102 ? -24.866 -10.836 -8.343 1.00 86.94 102 GLY A CA 1
ATOM 802 C C . GLY A 1 102 ? -24.666 -11.800 -7.165 1.00 86.94 102 GLY A C 1
ATOM 803 O O . GLY A 1 102 ? -25.295 -12.855 -7.125 1.00 86.94 102 GLY A O 1
ATOM 804 N N . ILE A 1 103 ? -23.782 -11.469 -6.217 1.00 80.12 103 ILE A N 1
ATOM 805 C CA . ILE A 1 103 ? -23.469 -12.309 -5.045 1.00 80.12 103 ILE A CA 1
ATOM 806 C C . ILE A 1 103 ? -24.556 -12.182 -3.965 1.00 80.12 103 ILE A C 1
ATOM 808 O O . ILE A 1 103 ? -24.837 -13.146 -3.252 1.00 80.12 103 ILE A O 1
ATOM 812 N N . PHE A 1 104 ? -25.192 -11.013 -3.858 1.00 67.19 104 PHE A N 1
ATOM 813 C CA . PHE A 1 104 ? -26.339 -10.774 -2.980 1.00 67.19 104 PHE A CA 1
ATOM 814 C C . PHE A 1 104 ? -27.525 -10.218 -3.784 1.00 67.19 104 PHE A C 1
ATOM 816 O O . PHE A 1 104 ? -27.281 -9.513 -4.767 1.00 67.19 104 PHE A O 1
ATOM 823 N N . PRO A 1 105 ? -28.776 -10.524 -3.380 1.00 54.53 105 PRO A N 1
ATOM 824 C CA . PRO A 1 105 ? -29.970 -9.912 -3.962 1.00 54.53 105 PRO A CA 1
ATOM 825 C C . PRO A 1 105 ? -30.035 -8.395 -3.734 1.00 54.53 105 PRO A C 1
ATOM 827 O O . PRO A 1 105 ? -29.419 -7.890 -2.762 1.00 54.53 105 PRO A O 1
#

Foldseek 3Di:
DDPVVVVVVVVVVVVVVVVVVVVVVDDDDDDDDDDDDDQDPVNVVVQLEDDPPDDPVSPVCQQRVQPDPPDAGRWYDDPNDTDGDHDPVNVVVVVVVCVVVVVDD